Protein AF-A0A6L9EDY5-F1 (afdb_monomer_lite)

pLDDT: mean 81.79, std 17.48, range [37.19, 96.31]

Structure (mmCIF, N/CA/C/O backbone):
data_AF-A0A6L9EDY5-F1
#
_entry.id   AF-A0A6L9EDY5-F1
#
loop_
_atom_site.group_PDB
_atom_site.id
_atom_site.type_symbol
_atom_site.label_atom_id
_atom_site.label_alt_id
_atom_site.label_comp_id
_atom_site.label_asym_id
_atom_site.label_entity_id
_atom_site.label_seq_id
_atom_site.pdbx_PDB_ins_code
_atom_site.Cartn_x
_atom_site.Cartn_y
_atom_site.Cartn_z
_atom_site.occupancy
_atom_site.B_iso_or_equiv
_atom_site.auth_seq_id
_atom_site.auth_comp_id
_atom_site.auth_asym_id
_atom_site.auth_atom_id
_atom_site.pdbx_PDB_model_num
ATOM 1 N N . MET A 1 1 ? -54.169 58.013 12.345 1.00 42.72 1 MET A N 1
ATOM 2 C CA . MET A 1 1 ? -54.297 56.598 12.760 1.00 42.72 1 MET A CA 1
ATOM 3 C C . MET A 1 1 ? -55.078 55.838 11.695 1.00 42.72 1 MET A C 1
ATOM 5 O O . MET A 1 1 ? -56.242 56.146 11.480 1.00 42.72 1 MET A O 1
ATOM 9 N N . ARG A 1 2 ? -54.432 54.904 10.989 1.00 37.53 2 ARG A N 1
ATOM 10 C CA . ARG A 1 2 ? -55.063 53.907 10.107 1.00 37.53 2 ARG A CA 1
ATOM 11 C C . ARG A 1 2 ? -54.361 52.569 10.350 1.00 37.53 2 ARG A C 1
ATOM 13 O O . ARG A 1 2 ? -53.138 52.510 10.304 1.00 37.53 2 ARG A O 1
ATOM 20 N N . HIS A 1 3 ? -55.157 51.555 10.674 1.00 44.00 3 HIS A N 1
ATOM 21 C CA . HIS A 1 3 ? -54.770 50.150 10.799 1.00 44.00 3 HIS A CA 1
ATOM 22 C C . HIS A 1 3 ? -54.544 49.494 9.423 1.00 44.00 3 HIS A C 1
ATOM 24 O O . HIS A 1 3 ? -54.943 50.062 8.409 1.00 44.00 3 HIS A O 1
ATOM 30 N N . LEU A 1 4 ? -54.039 48.249 9.479 1.00 44.69 4 LEU A N 1
ATOM 31 C CA . LEU A 1 4 ? -53.807 47.210 8.452 1.00 44.69 4 LEU A CA 1
ATOM 32 C C . LEU A 1 4 ? -52.313 47.069 8.094 1.00 44.69 4 LEU A C 1
ATOM 34 O O . LEU A 1 4 ? -51.680 48.058 7.767 1.00 44.69 4 LEU A O 1
ATOM 38 N N . LYS A 1 5 ? -51.680 45.891 8.082 1.00 42.66 5 LYS A N 1
ATOM 39 C CA . LYS A 1 5 ? -52.119 44.495 8.253 1.00 42.66 5 LYS A CA 1
ATOM 40 C C . LYS A 1 5 ? -50.878 43.626 8.520 1.00 42.66 5 LYS A C 1
ATOM 42 O O . LYS A 1 5 ? -49.785 43.942 8.068 1.00 42.66 5 LYS A O 1
ATOM 47 N N . SER A 1 6 ? -51.113 42.548 9.256 1.00 49.28 6 SER A N 1
ATOM 48 C CA . SER A 1 6 ? -50.227 41.435 9.592 1.00 49.28 6 SER A CA 1
ATOM 49 C C . SER A 1 6 ? -49.673 40.663 8.380 1.00 49.28 6 SER A C 1
ATOM 51 O O . SER A 1 6 ? -50.137 40.862 7.262 1.00 49.28 6 SER A O 1
ATOM 53 N N . PHE A 1 7 ? -48.821 39.670 8.685 1.00 43.94 7 PHE A N 1
ATOM 54 C CA . PHE A 1 7 ? -48.308 38.587 7.823 1.00 43.94 7 PHE A CA 1
ATOM 55 C C . PHE A 1 7 ? -47.208 39.010 6.831 1.00 43.94 7 PHE A C 1
ATOM 57 O O . PHE A 1 7 ? -47.375 39.945 6.073 1.00 43.94 7 PHE A O 1
ATOM 64 N N . GLY A 1 8 ? -46.051 38.361 6.732 1.00 44.94 8 GLY A N 1
ATOM 65 C CA . GLY A 1 8 ? -45.636 37.083 7.281 1.00 44.94 8 GLY A CA 1
ATOM 66 C C . GLY A 1 8 ? -44.117 37.028 7.366 1.00 44.94 8 GLY A C 1
ATOM 67 O O . GLY A 1 8 ? -43.407 37.153 6.372 1.00 44.94 8 GLY A O 1
ATOM 68 N N . ILE A 1 9 ? -43.638 36.789 8.582 1.00 52.44 9 ILE A N 1
ATOM 69 C CA . ILE A 1 9 ? -42.324 36.214 8.856 1.00 52.44 9 ILE A CA 1
ATOM 70 C C . ILE A 1 9 ? -42.411 34.759 8.381 1.00 52.44 9 ILE A C 1
ATOM 72 O O . ILE A 1 9 ? -42.663 33.857 9.167 1.00 52.44 9 ILE A O 1
ATOM 76 N N . PHE A 1 10 ? -42.363 34.537 7.069 1.00 47.62 10 PHE A N 1
ATOM 77 C CA . PHE A 1 10 ? -42.421 33.192 6.485 1.00 47.62 10 PHE A CA 1
ATOM 78 C C . PHE A 1 10 ? -41.672 33.110 5.155 1.00 47.62 10 PHE A C 1
ATOM 80 O O . PHE A 1 10 ? -42.054 32.390 4.242 1.00 47.62 10 PHE A O 1
ATOM 87 N N . SER A 1 11 ? -40.578 33.862 5.040 1.00 47.66 11 SER A N 1
ATOM 88 C CA . SER A 1 11 ? -39.635 33.694 3.932 1.00 47.66 11 SER A CA 1
ATOM 89 C C . SER A 1 11 ? -38.180 33.703 4.405 1.00 47.66 11 SER A C 1
ATOM 91 O O . SER A 1 11 ? -37.281 34.025 3.636 1.00 47.66 11 SER A O 1
ATOM 93 N N . LEU A 1 12 ? -37.952 33.344 5.678 1.00 48.59 12 LEU A N 1
ATOM 94 C CA . LEU A 1 12 ? -36.620 33.183 6.278 1.00 48.59 12 LEU A CA 1
ATOM 95 C C . LEU A 1 12 ? -36.209 31.701 6.441 1.00 48.59 12 LEU A C 1
ATOM 97 O O . LEU A 1 12 ? -35.181 31.415 7.039 1.00 48.59 12 LEU A O 1
ATOM 101 N N . THR A 1 13 ? -36.995 30.743 5.934 1.00 51.78 13 THR A N 1
ATOM 102 C CA . THR A 1 13 ? -36.842 29.309 6.273 1.00 51.78 13 THR A CA 1
ATOM 103 C C . THR A 1 13 ? -37.042 28.337 5.101 1.00 51.78 13 THR A C 1
ATOM 105 O O . THR A 1 13 ? -37.354 27.173 5.323 1.00 51.78 13 THR A O 1
ATOM 108 N N . ALA A 1 14 ? -36.842 28.764 3.848 1.00 51.12 14 ALA A N 1
ATOM 109 C CA . ALA A 1 14 ? -37.003 27.877 2.679 1.00 51.12 14 ALA A CA 1
ATOM 110 C C . ALA A 1 14 ? -35.802 27.819 1.720 1.00 51.12 14 ALA A C 1
ATOM 112 O O . ALA A 1 14 ? -35.880 27.165 0.688 1.00 51.12 14 ALA A O 1
ATOM 113 N N . PHE A 1 15 ? -34.669 28.427 2.071 1.00 46.22 15 PHE A N 1
ATOM 114 C CA . PHE A 1 15 ? -33.388 28.125 1.426 1.00 46.22 15 PHE A CA 1
ATOM 115 C C . PHE A 1 15 ? -32.491 27.368 2.407 1.00 46.22 15 PHE A C 1
ATOM 117 O O . PHE A 1 15 ? -31.338 27.708 2.651 1.00 46.22 15 PHE A O 1
ATOM 124 N N . PHE A 1 16 ? -33.039 26.272 2.944 1.00 46.25 16 PHE A N 1
ATOM 125 C CA . PHE A 1 16 ? -32.247 25.069 3.166 1.00 46.25 16 PHE A CA 1
ATOM 126 C C . PHE A 1 16 ? -31.699 24.644 1.799 1.00 46.25 16 PHE A C 1
ATOM 128 O O . PHE A 1 16 ? -32.233 23.752 1.144 1.00 46.25 16 PHE A O 1
ATOM 135 N N . ILE A 1 17 ? -30.627 25.296 1.347 1.00 50.56 17 ILE A N 1
ATOM 136 C CA . ILE A 1 17 ? -29.717 24.688 0.388 1.00 5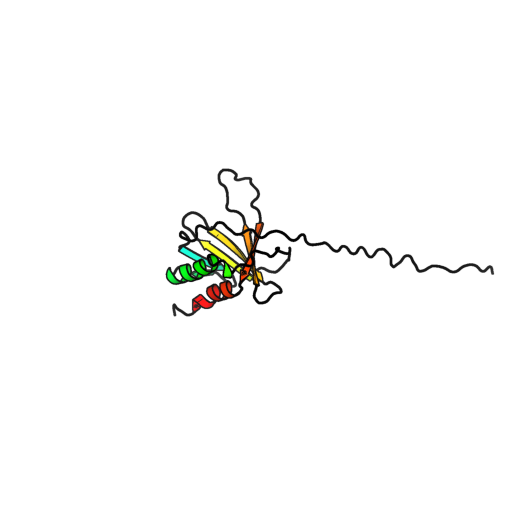0.56 17 ILE A CA 1
ATOM 137 C C . ILE A 1 17 ? -29.010 23.609 1.200 1.00 50.56 17 ILE A C 1
ATOM 139 O O . ILE A 1 17 ? -27.903 23.784 1.704 1.00 50.56 17 ILE A O 1
ATOM 143 N N . SER A 1 18 ? -29.713 22.495 1.400 1.00 44.91 18 SER A N 1
ATOM 144 C CA . SER A 1 18 ? -29.117 21.216 1.721 1.00 44.91 18 SER A CA 1
ATOM 145 C C . SER A 1 18 ? -28.292 20.820 0.502 1.00 44.91 18 SER A C 1
ATOM 147 O O . SER A 1 18 ? -28.640 19.942 -0.285 1.00 44.91 18 SER A O 1
ATOM 149 N N . SER A 1 19 ? -27.151 21.483 0.343 1.00 37.19 19 SER A N 1
ATOM 150 C CA . SER A 1 19 ? -26.026 20.968 -0.413 1.00 37.19 19 SER A CA 1
ATOM 151 C C . SER A 1 19 ? -25.516 19.742 0.343 1.00 37.19 19 SER A C 1
ATOM 153 O O . SER A 1 19 ? -24.433 19.742 0.917 1.00 37.19 19 SER A O 1
ATOM 155 N N . CYS A 1 20 ? -26.318 18.674 0.357 1.00 50.88 20 CYS A N 1
ATOM 156 C CA . CYS A 1 20 ? -25.821 17.317 0.416 1.00 50.88 20 CYS A CA 1
ATOM 157 C C . CYS A 1 20 ? -24.977 17.150 -0.843 1.00 50.88 20 CYS A C 1
ATOM 159 O O . CYS A 1 20 ? -25.440 16.654 -1.870 1.00 50.88 20 CYS A O 1
ATOM 161 N N . ILE A 1 21 ? -23.734 17.625 -0.776 1.00 48.38 21 ILE A N 1
ATOM 162 C CA . ILE A 1 21 ? -22.667 17.200 -1.663 1.00 48.38 21 ILE A CA 1
ATOM 163 C C . ILE A 1 21 ? -22.583 15.692 -1.430 1.00 48.38 21 ILE A C 1
ATOM 165 O O . ILE A 1 21 ? -21.941 15.226 -0.494 1.00 48.38 21 ILE A O 1
ATOM 169 N N . ARG A 1 22 ? -23.328 14.912 -2.224 1.00 50.22 22 ARG A N 1
ATOM 170 C CA . ARG A 1 22 ? -23.151 13.465 -2.293 1.00 50.22 22 ARG A CA 1
ATOM 171 C C . ARG A 1 22 ? -21.754 13.271 -2.851 1.00 50.22 22 ARG A C 1
ATOM 173 O O . ARG A 1 22 ? -21.540 13.378 -4.059 1.00 50.22 22 ARG A O 1
ATOM 180 N N . PHE A 1 23 ? -20.793 13.066 -1.958 1.00 58.44 23 PHE A N 1
ATOM 181 C CA . PHE A 1 23 ? -19.476 12.578 -2.317 1.00 58.44 23 PHE A CA 1
ATOM 182 C C . PHE A 1 23 ? -19.695 11.327 -3.169 1.00 58.44 23 PHE A C 1
ATOM 184 O O . PHE A 1 23 ? -20.251 10.344 -2.688 1.00 58.44 23 PHE A O 1
ATOM 191 N N . LYS A 1 24 ? -19.374 11.412 -4.466 1.00 70.38 24 LYS A N 1
ATOM 192 C CA . LYS A 1 24 ? -19.537 10.285 -5.385 1.00 70.38 24 LYS A CA 1
ATOM 193 C C . LYS A 1 24 ? -18.641 9.156 -4.899 1.00 70.38 24 LYS A C 1
ATOM 195 O O . LYS A 1 24 ? -17.419 9.295 -4.916 1.00 70.38 24 LYS A O 1
ATOM 200 N N . GLU A 1 25 ? -19.278 8.086 -4.457 1.00 82.06 25 GLU A N 1
ATOM 201 C CA . GLU A 1 25 ? -18.635 6.810 -4.201 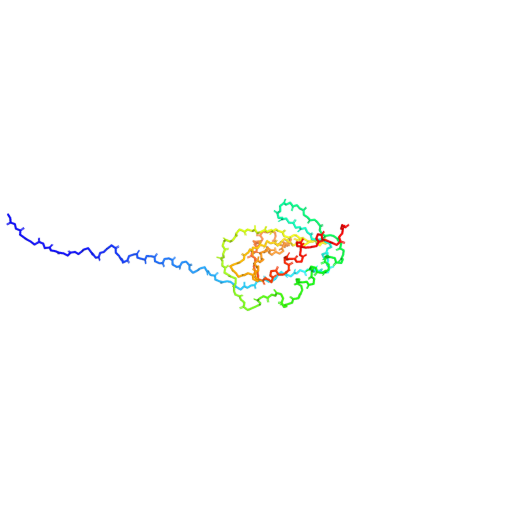1.00 82.06 25 GLU A CA 1
ATOM 202 C C . GLU A 1 25 ? -18.049 6.284 -5.519 1.00 82.06 25 GLU A C 1
ATOM 204 O O . GLU A 1 25 ? -18.610 6.519 -6.596 1.00 82.06 25 GLU A O 1
ATOM 209 N N . LYS A 1 26 ? -16.880 5.651 -5.448 1.00 85.62 26 LYS A N 1
ATOM 210 C CA . LYS A 1 26 ? -16.179 5.102 -6.611 1.00 85.62 26 LYS A CA 1
ATOM 211 C C . LYS A 1 26 ? -15.844 3.638 -6.386 1.00 85.62 26 LYS A C 1
ATOM 213 O O . LYS A 1 26 ? -15.627 3.215 -5.253 1.00 85.62 26 LYS A O 1
ATOM 218 N N . GLU A 1 27 ? -15.776 2.895 -7.482 1.00 91.19 27 GLU A N 1
ATOM 219 C CA . GLU A 1 27 ? -15.245 1.537 -7.474 1.00 91.19 27 GLU A CA 1
ATOM 220 C C . GLU A 1 27 ? -13.791 1.533 -6.996 1.00 91.19 27 GLU A C 1
ATOM 222 O O . GLU A 1 27 ? -13.035 2.485 -7.223 1.00 91.19 27 GLU A O 1
ATOM 227 N N . GLN A 1 28 ? -13.428 0.454 -6.310 1.00 93.38 28 GLN A N 1
ATOM 228 C CA . GLN A 1 28 ? -12.059 0.206 -5.890 1.00 93.38 28 GLN A CA 1
ATOM 229 C C . GLN A 1 28 ? -11.212 -0.207 -7.085 1.00 93.38 28 GLN A C 1
ATOM 231 O O . GLN A 1 28 ? -11.654 -0.971 -7.941 1.00 93.38 28 GLN A O 1
ATOM 236 N N . VAL A 1 29 ? -9.974 0.272 -7.110 1.00 91.62 29 VAL A N 1
ATOM 237 C CA . VAL A 1 29 ? -8.967 -0.168 -8.074 1.00 91.62 29 VAL A CA 1
ATOM 238 C C . VAL A 1 29 ? -7.801 -0.711 -7.272 1.00 91.62 29 VAL A C 1
ATOM 240 O O . VAL A 1 29 ? -7.337 -0.056 -6.341 1.00 91.62 29 VAL A O 1
ATOM 243 N N . PHE A 1 30 ? -7.350 -1.908 -7.628 1.00 89.31 30 PHE A N 1
ATOM 244 C CA . PHE A 1 30 ? -6.221 -2.569 -6.989 1.00 89.31 30 PHE A CA 1
ATOM 245 C C . PHE A 1 30 ? -4.990 -2.398 -7.878 1.00 89.31 30 PHE A C 1
ATOM 247 O O . PHE A 1 30 ? -5.119 -2.484 -9.102 1.00 89.31 30 PHE A O 1
ATOM 254 N N . PRO A 1 31 ? -3.821 -2.100 -7.298 1.00 86.75 31 PRO A N 1
ATOM 255 C CA . PRO A 1 31 ? -2.604 -1.942 -8.074 1.00 86.75 31 PRO A CA 1
ATOM 256 C C . PRO A 1 31 ? -2.189 -3.289 -8.676 1.00 86.75 31 PRO A C 1
ATOM 258 O O . PRO A 1 31 ? -2.258 -4.320 -8.008 1.00 86.75 31 PRO A O 1
ATOM 261 N N . ASP A 1 32 ? -1.740 -3.267 -9.927 1.00 82.62 32 ASP A N 1
ATOM 262 C CA . ASP A 1 32 ? -1.060 -4.405 -10.542 1.00 82.62 32 ASP A CA 1
ATOM 263 C C . ASP A 1 32 ? 0.412 -4.351 -10.120 1.00 82.62 32 ASP A C 1
ATOM 265 O O . ASP A 1 32 ? 1.192 -3.556 -10.647 1.00 82.62 32 ASP A O 1
ATOM 269 N N . ILE A 1 33 ? 0.755 -5.089 -9.063 1.00 76.19 33 ILE A N 1
ATOM 270 C CA . ILE A 1 33 ? 2.087 -5.048 -8.453 1.00 76.19 33 ILE A CA 1
ATOM 271 C C . ILE A 1 33 ? 2.854 -6.304 -8.864 1.00 76.19 33 ILE A C 1
ATOM 273 O O . ILE A 1 33 ? 2.397 -7.408 -8.545 1.00 76.19 33 ILE A O 1
ATOM 277 N N . PRO A 1 34 ? 4.060 -6.180 -9.452 1.00 80.94 34 PRO A N 1
ATOM 278 C CA . PRO A 1 34 ? 4.975 -7.304 -9.605 1.00 80.94 34 PRO A CA 1
ATOM 279 C C . PRO A 1 34 ? 5.593 -7.635 -8.240 1.00 80.94 34 PRO A C 1
ATOM 281 O O . PRO A 1 34 ? 6.768 -7.397 -7.974 1.00 80.94 34 PRO A O 1
ATOM 284 N N . TYR A 1 35 ? 4.777 -8.167 -7.327 1.00 85.31 35 TYR A N 1
ATOM 285 C CA . TYR A 1 35 ? 5.166 -8.437 -5.943 1.00 85.31 35 TYR A CA 1
ATOM 286 C C . TYR A 1 35 ? 6.383 -9.368 -5.826 1.00 85.31 35 TYR A C 1
ATOM 288 O O . TYR A 1 35 ? 6.998 -9.419 -4.768 1.00 85.31 35 TYR A O 1
ATOM 296 N N . ASP A 1 36 ? 6.705 -10.155 -6.854 1.00 87.62 36 ASP A N 1
ATOM 297 C CA . ASP A 1 36 ? 7.879 -11.036 -6.863 1.00 87.62 36 ASP A CA 1
ATOM 298 C C . ASP A 1 36 ? 9.202 -10.271 -7.067 1.00 87.62 36 ASP A C 1
ATOM 300 O O . ASP A 1 36 ? 10.270 -10.800 -6.765 1.00 87.62 36 ASP A O 1
ATOM 304 N N . GLU A 1 37 ? 9.145 -9.025 -7.546 1.00 92.19 37 GLU A N 1
ATOM 305 C CA . GLU A 1 37 ? 10.314 -8.177 -7.821 1.00 92.19 37 GLU A CA 1
ATOM 306 C C . GLU A 1 37 ? 10.616 -7.178 -6.696 1.00 92.19 37 GLU A C 1
ATOM 308 O O . GLU A 1 37 ? 11.681 -6.548 -6.676 1.00 92.19 37 GLU A O 1
ATOM 313 N N . VAL A 1 38 ? 9.680 -7.024 -5.756 1.00 94.25 38 VAL A N 1
ATOM 314 C CA . VAL A 1 38 ? 9.839 -6.136 -4.606 1.00 94.25 38 VAL A CA 1
ATOM 315 C C . VAL A 1 38 ? 10.871 -6.735 -3.655 1.00 94.25 38 VAL A C 1
ATOM 317 O O . VAL A 1 38 ? 10.691 -7.830 -3.120 1.00 94.25 38 VAL A O 1
ATOM 320 N N . HIS A 1 39 ? 11.956 -6.002 -3.432 1.00 94.81 39 HIS A N 1
ATOM 321 C CA . HIS A 1 39 ? 13.076 -6.427 -2.587 1.00 94.81 39 HIS A CA 1
ATOM 322 C C . HIS A 1 39 ? 13.226 -5.570 -1.328 1.00 94.81 39 HIS A C 1
ATOM 324 O O . HIS A 1 39 ? 13.930 -5.961 -0.399 1.00 94.81 39 HIS A O 1
ATOM 330 N N . GLU A 1 40 ? 12.550 -4.425 -1.278 1.00 95.31 40 GLU A N 1
ATOM 331 C CA . GLU A 1 40 ? 12.620 -3.487 -0.170 1.00 95.31 40 GLU A CA 1
ATOM 332 C C . GLU A 1 40 ? 11.268 -2.7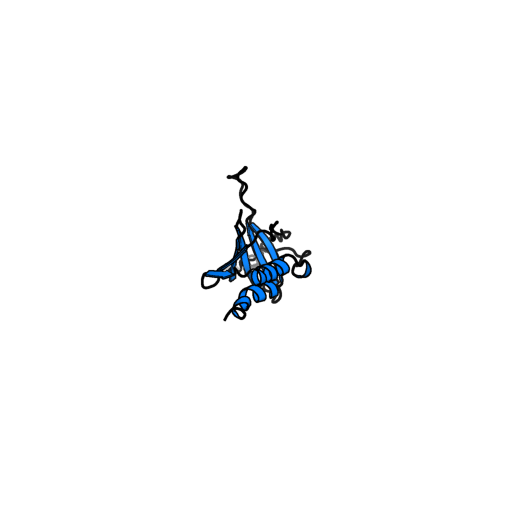93 0.024 1.00 95.31 40 GLU A C 1
ATOM 334 O O . GLU A 1 40 ? 10.563 -2.473 -0.935 1.00 95.31 40 GLU A O 1
ATOM 339 N N . ILE A 1 41 ? 10.899 -2.567 1.284 1.00 95.56 41 ILE A N 1
ATOM 340 C CA . ILE A 1 41 ? 9.732 -1.775 1.669 1.00 95.56 41 ILE A CA 1
ATOM 341 C C . ILE A 1 41 ? 10.220 -0.605 2.516 1.00 95.56 41 ILE A C 1
ATOM 343 O O . ILE A 1 41 ? 10.800 -0.815 3.585 1.00 95.56 41 ILE A O 1
ATOM 347 N N . ARG A 1 42 ? 9.961 0.625 2.071 1.00 96.31 42 ARG A N 1
ATOM 348 C CA . ARG A 1 42 ? 10.237 1.836 2.857 1.00 96.31 42 ARG A CA 1
ATOM 349 C C . ARG A 1 42 ? 8.958 2.342 3.489 1.00 96.31 42 ARG A C 1
ATOM 351 O O . ARG A 1 42 ? 7.917 2.379 2.844 1.00 96.31 42 ARG A O 1
ATOM 358 N N . VAL A 1 43 ? 9.034 2.716 4.757 1.00 95.81 43 VAL A N 1
ATOM 359 C CA . VAL A 1 43 ? 7.906 3.215 5.543 1.00 95.81 43 VAL A CA 1
ATOM 360 C C . VAL A 1 43 ? 8.230 4.629 5.998 1.00 95.81 43 VAL A C 1
ATOM 362 O O . VAL A 1 43 ? 9.256 4.839 6.643 1.00 95.81 43 VAL A O 1
ATOM 365 N N . TYR A 1 44 ? 7.341 5.571 5.689 1.00 94.88 44 TYR A N 1
ATOM 366 C CA . TYR A 1 44 ? 7.456 6.985 6.040 1.00 94.88 44 TYR A CA 1
ATOM 367 C C . TYR A 1 44 ? 6.288 7.396 6.941 1.00 94.88 44 TYR A C 1
ATOM 369 O O . TYR A 1 44 ? 5.186 7.648 6.452 1.00 94.88 44 TYR A O 1
ATOM 377 N N . GLU A 1 45 ? 6.531 7.440 8.249 1.00 88.62 45 GLU A N 1
ATOM 378 C CA . GLU A 1 45 ? 5.565 7.867 9.278 1.00 88.62 45 GLU A CA 1
ATOM 379 C C . GLU A 1 45 ? 6.152 9.061 10.051 1.00 88.62 45 GLU A C 1
ATOM 381 O O . GLU A 1 45 ? 5.876 10.204 9.701 1.00 88.62 45 GLU A O 1
ATOM 386 N N . ASP A 1 46 ? 7.087 8.803 10.973 1.00 87.38 46 ASP A N 1
ATOM 387 C CA . ASP A 1 46 ? 7.859 9.816 11.725 1.00 87.38 46 ASP A CA 1
ATOM 388 C C . ASP A 1 46 ? 9.337 9.891 11.278 1.00 87.38 46 ASP A C 1
ATOM 390 O O . ASP A 1 46 ? 10.229 10.324 12.011 1.00 87.38 46 ASP A O 1
ATOM 394 N N . GLY A 1 47 ? 9.616 9.392 10.076 1.00 88.75 47 GLY A N 1
ATOM 395 C CA . GLY A 1 47 ? 10.952 9.164 9.533 1.00 88.75 47 GLY A CA 1
ATOM 396 C C . GLY A 1 47 ? 10.955 7.975 8.577 1.00 88.75 47 GLY A C 1
ATOM 397 O O . GLY A 1 47 ? 9.937 7.299 8.422 1.00 88.75 47 GLY A O 1
ATOM 398 N N . GLU A 1 48 ? 12.093 7.726 7.933 1.00 93.94 48 GLU A N 1
ATOM 399 C CA . GLU A 1 48 ? 12.260 6.582 7.038 1.00 93.94 48 GLU A CA 1
ATOM 400 C C . GLU A 1 48 ? 12.662 5.329 7.825 1.00 93.94 48 GLU A C 1
ATOM 402 O O . GLU A 1 48 ? 13.657 5.313 8.553 1.00 93.94 48 GLU A O 1
ATOM 407 N N . LYS A 1 49 ? 11.894 4.255 7.643 1.00 92.19 49 LYS A N 1
ATOM 408 C CA . LYS A 1 49 ? 12.247 2.897 8.060 1.00 92.19 49 LYS A CA 1
ATOM 409 C C . LYS A 1 49 ? 12.358 2.021 6.820 1.00 92.19 49 LYS A C 1
ATOM 411 O O . LYS A 1 49 ? 11.410 1.933 6.046 1.00 92.19 49 LYS A O 1
ATOM 416 N N . ILE A 1 50 ? 13.475 1.314 6.685 1.00 94.06 50 ILE A N 1
ATOM 417 C CA . ILE A 1 50 ? 13.737 0.410 5.561 1.00 94.06 50 ILE A CA 1
ATOM 418 C C . ILE A 1 50 ? 13.600 -1.041 6.030 1.00 94.06 50 ILE A C 1
ATOM 420 O O . ILE A 1 50 ? 14.241 -1.453 6.997 1.00 94.06 50 ILE A O 1
ATOM 424 N N . ILE A 1 51 ? 12.766 -1.818 5.340 1.00 93.44 51 ILE A N 1
ATOM 425 C CA . ILE A 1 51 ? 12.593 -3.260 5.531 1.00 93.44 51 ILE A CA 1
ATOM 426 C C . ILE A 1 51 ? 13.141 -3.954 4.284 1.00 93.44 51 ILE A C 1
ATOM 428 O O . ILE A 1 51 ? 12.551 -3.871 3.213 1.00 93.44 51 ILE A O 1
ATOM 432 N N . GLN A 1 52 ? 14.273 -4.635 4.434 1.00 93.94 52 GLN A N 1
ATOM 433 C CA . GLN A 1 52 ? 15.015 -5.284 3.338 1.00 93.94 52 GLN A CA 1
ATOM 434 C C . GLN A 1 52 ? 15.332 -6.762 3.626 1.00 93.94 52 GLN A C 1
ATOM 436 O O . GLN A 1 52 ? 15.889 -7.469 2.789 1.00 93.94 52 GLN A O 1
ATOM 441 N N . ASN A 1 53 ? 14.980 -7.261 4.819 1.00 93.69 53 ASN A N 1
ATOM 442 C CA . ASN A 1 53 ? 15.070 -8.687 5.109 1.00 93.69 53 ASN A CA 1
ATOM 443 C C . ASN A 1 53 ? 14.060 -9.440 4.228 1.00 93.69 53 ASN A C 1
ATOM 445 O O . ASN A 1 53 ? 12.869 -9.133 4.232 1.00 93.69 53 ASN A O 1
ATOM 449 N N . LYS A 1 54 ? 14.541 -10.442 3.485 1.00 91.00 54 LYS A N 1
ATOM 450 C CA . LYS A 1 54 ? 13.737 -11.182 2.506 1.00 91.00 54 LYS A CA 1
ATOM 451 C C . LYS A 1 54 ? 12.506 -11.858 3.119 1.00 91.00 54 LYS A C 1
ATOM 453 O O . LYS A 1 54 ? 11.457 -11.884 2.482 1.00 91.00 54 LYS A O 1
ATOM 458 N N . GLU A 1 55 ? 12.624 -12.415 4.323 1.00 92.00 55 GLU A N 1
ATOM 459 C CA . GLU A 1 55 ? 11.506 -13.074 5.008 1.00 92.00 55 GLU A CA 1
ATOM 460 C C . GLU A 1 55 ? 10.451 -12.054 5.437 1.00 92.00 55 GLU A C 1
ATOM 462 O O . GLU A 1 55 ? 9.261 -12.262 5.205 1.00 92.00 55 GLU A O 1
ATOM 467 N N . ASP A 1 56 ? 10.882 -10.925 5.997 1.00 92.50 56 ASP A N 1
ATOM 468 C CA . ASP A 1 56 ? 9.989 -9.852 6.433 1.00 92.50 56 ASP A CA 1
ATOM 469 C C . ASP A 1 56 ? 9.251 -9.195 5.263 1.00 92.50 56 ASP A C 1
ATOM 471 O O . ASP A 1 56 ? 8.032 -9.006 5.322 1.00 92.50 56 ASP A O 1
ATOM 475 N N . VAL A 1 57 ? 9.969 -8.913 4.172 1.00 93.31 57 VAL A N 1
ATOM 476 C CA . VAL A 1 57 ? 9.376 -8.430 2.920 1.00 93.31 57 VAL A CA 1
ATOM 477 C C . VAL A 1 57 ? 8.353 -9.448 2.415 1.00 93.31 57 VAL A C 1
ATOM 479 O O . VAL A 1 57 ? 7.198 -9.089 2.199 1.00 93.31 57 VAL A O 1
ATOM 482 N N . ALA A 1 58 ? 8.710 -10.733 2.317 1.00 92.62 58 ALA A N 1
ATOM 483 C CA . ALA A 1 58 ? 7.793 -11.770 1.845 1.00 92.62 58 ALA A CA 1
ATOM 484 C C . ALA A 1 58 ? 6.522 -11.887 2.706 1.00 92.62 58 ALA A C 1
ATOM 486 O O . ALA A 1 58 ? 5.426 -12.019 2.162 1.00 92.62 58 ALA A O 1
ATOM 487 N N . ILE A 1 59 ? 6.635 -11.802 4.037 1.00 92.62 59 ILE A N 1
ATOM 488 C CA . ILE A 1 59 ? 5.481 -11.825 4.949 1.00 92.62 59 ILE A CA 1
ATOM 489 C C . ILE A 1 59 ? 4.529 -10.661 4.655 1.00 92.62 59 ILE A C 1
ATOM 491 O O . ILE A 1 59 ? 3.319 -10.870 4.551 1.00 92.62 59 ILE A O 1
ATOM 495 N N . ILE A 1 60 ? 5.061 -9.445 4.505 1.00 93.56 60 ILE A N 1
ATOM 496 C CA . ILE A 1 60 ? 4.247 -8.257 4.226 1.00 93.56 60 ILE A CA 1
ATOM 497 C C . ILE A 1 60 ? 3.583 -8.379 2.852 1.00 93.56 60 ILE A C 1
ATOM 499 O O . ILE A 1 60 ? 2.377 -8.166 2.732 1.00 93.56 60 ILE A O 1
ATOM 503 N N . LEU A 1 61 ? 4.332 -8.773 1.821 1.00 93.44 61 LEU A N 1
ATOM 504 C CA . LEU A 1 61 ? 3.796 -8.913 0.466 1.00 93.44 61 LEU A CA 1
ATOM 505 C C . LEU A 1 61 ? 2.737 -10.014 0.370 1.00 93.44 61 LEU A C 1
ATOM 507 O O . LEU A 1 61 ? 1.743 -9.836 -0.328 1.00 93.44 61 LEU A O 1
ATOM 511 N N . ASN A 1 62 ? 2.881 -11.112 1.113 1.00 92.56 62 ASN A N 1
ATOM 512 C CA . ASN A 1 62 ? 1.846 -12.143 1.190 1.00 92.56 62 ASN A CA 1
ATOM 513 C C . ASN A 1 62 ? 0.531 -11.597 1.761 1.00 92.56 62 ASN A C 1
ATOM 515 O O . ASN A 1 62 ? -0.535 -11.982 1.289 1.00 92.56 62 ASN A O 1
ATOM 519 N N . ALA A 1 63 ? 0.584 -10.657 2.708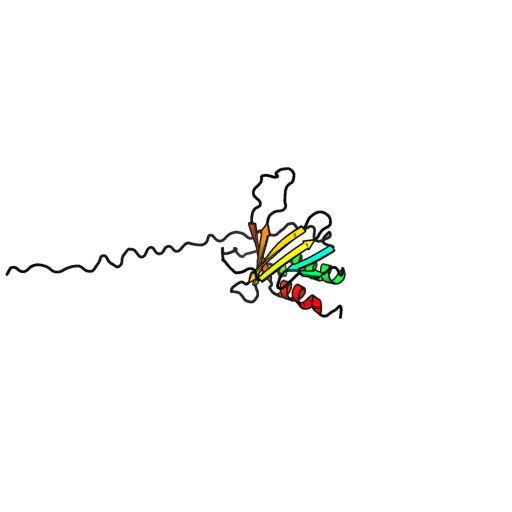 1.00 91.62 63 ALA A N 1
ATOM 520 C CA . ALA A 1 63 ? -0.621 -10.003 3.214 1.00 91.62 63 ALA A CA 1
ATOM 521 C C . ALA A 1 63 ? -1.310 -9.138 2.140 1.00 91.62 63 ALA A C 1
ATOM 523 O O . ALA A 1 63 ? -2.538 -9.090 2.095 1.00 91.62 63 ALA A O 1
ATOM 524 N N . PHE A 1 64 ? -0.544 -8.514 1.240 1.00 91.12 64 PHE A N 1
ATOM 525 C CA . PHE A 1 64 ? -1.086 -7.812 0.070 1.00 91.12 64 PHE A CA 1
ATOM 526 C C . PHE A 1 64 ? -1.577 -8.752 -1.042 1.00 91.12 64 PHE A C 1
ATOM 528 O O . PHE A 1 64 ? -2.392 -8.339 -1.856 1.00 91.12 64 PHE A O 1
ATOM 535 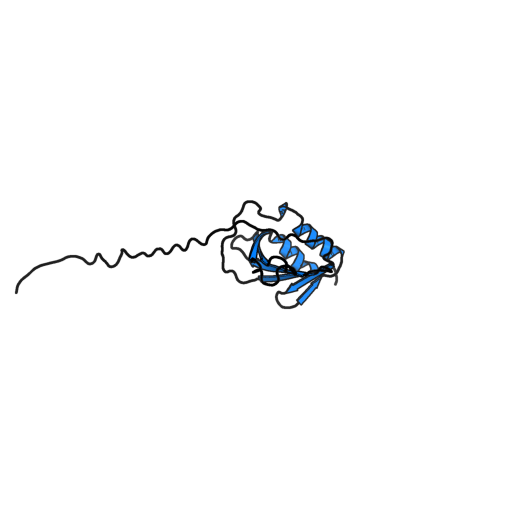N N . ARG A 1 65 ? -1.120 -10.008 -1.094 1.00 90.81 65 ARG A N 1
ATOM 536 C CA . ARG A 1 65 ? -1.635 -11.011 -2.047 1.00 90.81 65 ARG A CA 1
ATOM 537 C C . ARG A 1 65 ? -2.888 -11.718 -1.544 1.00 90.81 65 ARG A C 1
ATOM 539 O O . ARG A 1 65 ? -3.671 -12.228 -2.342 1.00 90.81 65 ARG A O 1
ATOM 546 N N . ASP A 1 66 ? -3.066 -11.791 -0.231 1.00 91.62 66 ASP A N 1
ATOM 547 C CA . ASP A 1 66 ? -4.195 -12.491 0.362 1.00 91.62 66 ASP A CA 1
ATOM 548 C C . ASP A 1 66 ? -5.498 -11.705 0.167 1.00 91.62 66 ASP A C 1
ATOM 550 O O . ASP A 1 66 ? -5.767 -10.709 0.842 1.00 91.62 66 ASP A O 1
ATOM 554 N N . SER A 1 67 ? -6.335 -12.208 -0.745 1.00 89.31 67 SER A N 1
ATOM 555 C CA . SER A 1 67 ? -7.660 -11.661 -1.053 1.00 89.31 67 SER A CA 1
ATOM 556 C C . SER A 1 67 ? -8.560 -11.475 0.178 1.00 89.31 67 SER A C 1
ATOM 558 O O . SER A 1 67 ? -9.412 -10.588 0.173 1.00 89.31 67 SER A O 1
ATOM 560 N N . ALA A 1 68 ? -8.360 -12.251 1.252 1.00 92.88 68 ALA A N 1
ATOM 561 C CA . ALA A 1 68 ? -9.137 -12.131 2.484 1.00 92.88 68 ALA A CA 1
ATOM 562 C C . ALA A 1 68 ? -8.877 -10.814 3.236 1.00 92.88 68 ALA A C 1
ATOM 564 O O . ALA A 1 68 ? -9.693 -10.403 4.063 1.00 92.88 68 ALA A O 1
ATOM 565 N N . ASN A 1 69 ? -7.769 -10.126 2.941 1.00 93.38 69 ASN A N 1
ATOM 566 C CA . ASN A 1 69 ? -7.472 -8.822 3.525 1.00 93.38 69 ASN A CA 1
ATOM 567 C C . ASN A 1 69 ? -8.218 -7.671 2.842 1.00 93.38 69 ASN A C 1
ATOM 569 O O . ASN A 1 69 ? -8.185 -6.558 3.363 1.00 93.38 69 ASN A O 1
ATOM 573 N N . PHE A 1 70 ? -8.894 -7.901 1.717 1.00 93.00 70 PHE A N 1
ATOM 574 C CA . PHE A 1 70 ? -9.515 -6.847 0.918 1.00 93.00 70 PHE A CA 1
ATOM 575 C C . PHE A 1 70 ? -11.039 -6.847 1.022 1.00 93.00 70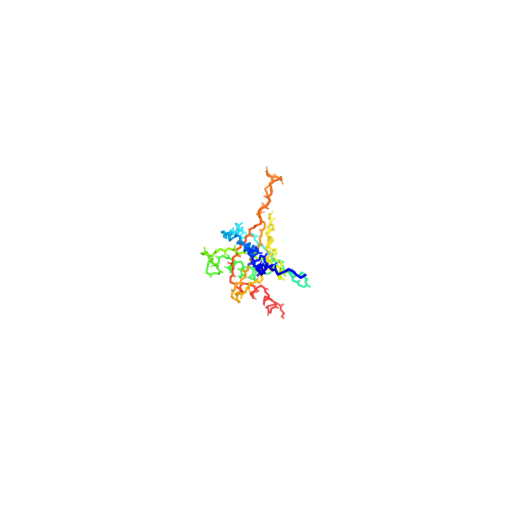 PHE A C 1
ATOM 577 O O . PHE A 1 70 ? -11.690 -7.877 1.186 1.00 93.00 70 PHE A O 1
ATOM 584 N N . PHE A 1 71 ? -11.630 -5.667 0.844 1.00 93.56 71 PHE A N 1
ATOM 585 C CA . PHE A 1 71 ? -13.079 -5.469 0.907 1.00 93.56 71 PHE A CA 1
ATOM 586 C C . PHE A 1 71 ? -13.686 -5.339 -0.503 1.00 93.56 71 PHE A C 1
ATOM 588 O O . PHE A 1 71 ? -14.251 -4.301 -0.838 1.00 93.56 71 PHE A O 1
ATOM 595 N N . TYR A 1 72 ? -13.571 -6.376 -1.345 1.00 85.38 72 TYR A N 1
ATOM 596 C CA . TYR A 1 72 ? -13.860 -6.344 -2.800 1.00 85.38 72 TYR A CA 1
ATOM 597 C C . TYR A 1 72 ? -15.281 -5.925 -3.243 1.00 85.38 72 TYR A C 1
ATOM 599 O O . TYR A 1 72 ? -15.500 -5.703 -4.429 1.00 85.38 72 TYR A O 1
ATOM 607 N N . GLY A 1 73 ? -16.250 -5.790 -2.337 1.00 84.56 73 GLY A N 1
ATOM 608 C CA . GLY A 1 73 ? -17.622 -5.365 -2.661 1.00 84.56 73 GLY A CA 1
ATOM 609 C C . GLY A 1 73 ? -17.960 -3.932 -2.255 1.00 84.56 73 GLY A C 1
ATOM 610 O O . GLY A 1 73 ? -19.092 -3.492 -2.444 1.00 84.56 73 GLY A O 1
ATOM 611 N N . GLU A 1 74 ? -17.019 -3.217 -1.645 1.00 91.81 74 GLU A N 1
ATOM 612 C CA . GLU A 1 74 ? -17.283 -1.889 -1.101 1.00 91.81 74 GLU A CA 1
ATOM 613 C C . GLU A 1 74 ? -16.917 -0.774 -2.078 1.00 91.81 74 GLU A C 1
ATOM 615 O O . GLU A 1 74 ? -16.052 -0.923 -2.941 1.00 91.81 74 GLU A O 1
ATOM 620 N N . LEU A 1 75 ? -17.566 0.377 -1.926 1.00 90.06 75 LEU A N 1
ATOM 621 C CA . LEU A 1 75 ? -17.220 1.573 -2.679 1.00 90.06 75 LEU A CA 1
ATOM 622 C C . LEU A 1 75 ? -16.364 2.494 -1.822 1.00 90.06 75 LEU A C 1
ATOM 624 O O . LEU A 1 75 ? -16.652 2.708 -0.642 1.00 90.06 75 LEU A O 1
ATOM 628 N N . VAL A 1 76 ? -15.344 3.088 -2.434 1.00 87.94 76 VAL A N 1
ATOM 629 C CA . VAL A 1 76 ? -14.523 4.089 -1.762 1.00 87.94 76 VAL A CA 1
ATOM 630 C C . VAL A 1 76 ? -15.299 5.387 -1.688 1.00 87.94 76 VAL A C 1
ATOM 632 O O . VAL A 1 76 ? -15.688 5.978 -2.704 1.00 87.94 76 VAL A O 1
ATOM 635 N N . LYS A 1 77 ? -15.503 5.851 -0.459 1.00 82.50 77 LYS A N 1
ATOM 636 C CA . LYS A 1 77 ? -16.055 7.173 -0.195 1.00 82.50 77 LYS A CA 1
ATOM 637 C C . LYS A 1 77 ? -14.939 8.190 -0.337 1.00 82.50 77 LYS A C 1
ATOM 639 O O . LYS A 1 77 ? -13.835 7.997 0.157 1.00 82.50 77 LYS A O 1
ATOM 644 N N . ARG A 1 78 ? -15.227 9.318 -0.983 1.00 70.38 78 ARG A N 1
ATOM 645 C CA . ARG A 1 78 ? -14.275 10.428 -1.040 1.00 70.38 78 ARG A CA 1
ATOM 646 C C . ARG A 1 78 ? -14.215 11.100 0.335 1.00 70.38 78 ARG A C 1
ATOM 648 O O . ARG A 1 78 ? -14.946 12.053 0.578 1.00 70.38 78 ARG A O 1
ATOM 655 N N . GLN A 1 79 ? -13.369 10.579 1.218 1.00 71.44 79 GLN A N 1
ATOM 656 C CA . GLN A 1 79 ? -13.044 11.186 2.506 1.00 71.44 79 GLN A CA 1
ATOM 657 C C . GLN A 1 79 ? -11.720 11.953 2.406 1.00 71.44 79 GLN A C 1
ATOM 659 O O . GLN A 1 79 ? -10.832 11.599 1.622 1.00 71.44 79 GLN A O 1
ATOM 664 N N . VAL A 1 80 ? -11.625 13.045 3.168 1.00 67.75 80 VAL A N 1
ATOM 665 C CA . VAL A 1 80 ? -10.396 13.828 3.350 1.00 67.75 80 VAL A CA 1
ATOM 666 C C . VAL A 1 80 ? -9.856 13.461 4.723 1.00 67.75 80 VAL A C 1
ATOM 668 O O . VAL A 1 80 ? -10.075 14.178 5.694 1.00 67.75 80 VAL A O 1
ATOM 671 N N . ASN A 1 81 ? -9.229 12.293 4.802 1.00 81.19 81 ASN A N 1
ATOM 672 C CA . ASN A 1 81 ? -8.518 11.877 6.001 1.00 81.19 81 ASN A CA 1
ATOM 673 C C . ASN A 1 81 ? -7.055 12.295 5.859 1.00 81.19 81 ASN A C 1
ATOM 675 O O . ASN A 1 81 ? -6.514 12.340 4.750 1.00 81.19 81 ASN A O 1
ATOM 679 N N . GLU A 1 82 ? -6.429 12.628 6.981 1.00 86.31 82 GLU A N 1
ATOM 680 C CA . GLU A 1 82 ? -4.990 12.845 7.018 1.00 86.31 82 GLU A CA 1
ATOM 681 C C . GLU A 1 82 ? -4.270 11.518 6.755 1.00 86.31 82 GLU A C 1
ATOM 683 O O . GLU A 1 82 ? -4.723 10.448 7.176 1.00 86.31 82 GLU A O 1
ATOM 688 N N . ARG A 1 83 ? -3.180 11.584 5.990 1.00 91.69 83 ARG A N 1
ATOM 689 C CA . ARG A 1 83 ? -2.356 10.418 5.675 1.00 91.69 83 ARG A CA 1
ATOM 690 C C . ARG A 1 83 ? -1.632 9.981 6.945 1.00 91.69 83 ARG A C 1
ATOM 692 O O . ARG A 1 83 ? -0.914 10.785 7.525 1.00 91.69 83 ARG A O 1
ATOM 699 N N . GLU A 1 84 ? -1.787 8.720 7.339 1.00 91.44 84 GLU A N 1
ATOM 700 C CA . GLU A 1 84 ? -1.056 8.157 8.480 1.00 91.44 84 GLU A CA 1
ATOM 701 C C . GLU A 1 84 ? 0.408 7.913 8.132 1.00 91.44 84 GLU A C 1
ATOM 703 O O . GLU A 1 84 ? 1.294 8.262 8.901 1.00 91.44 84 GLU A O 1
ATOM 708 N N . LEU A 1 85 ? 0.661 7.289 6.980 1.00 94.12 85 LEU A N 1
ATOM 709 C CA . LEU A 1 85 ? 2.010 6.997 6.518 1.00 94.12 85 LEU A CA 1
ATOM 710 C C . LEU A 1 85 ? 2.056 6.774 5.008 1.00 94.12 85 LEU A C 1
ATOM 712 O O . LEU A 1 85 ? 1.023 6.637 4.345 1.00 94.12 85 LEU A O 1
ATOM 716 N N . THR A 1 86 ? 3.271 6.721 4.474 1.00 96.12 86 THR A N 1
ATOM 717 C CA . THR A 1 86 ? 3.547 6.316 3.090 1.00 96.12 86 THR A CA 1
ATOM 718 C C . THR A 1 86 ? 4.361 5.028 3.085 1.00 96.12 86 THR A C 1
ATOM 720 O O . THR A 1 86 ? 5.248 4.854 3.922 1.00 96.12 86 THR A O 1
ATOM 723 N N . LEU A 1 87 ? 4.054 4.126 2.159 1.00 95.62 87 LEU A N 1
ATOM 724 C CA . LEU A 1 87 ? 4.815 2.910 1.904 1.00 95.62 87 LEU A CA 1
ATOM 725 C C . LEU A 1 87 ? 5.342 2.952 0.479 1.00 95.62 87 LEU A C 1
ATOM 727 O O . LEU A 1 87 ? 4.547 3.073 -0.445 1.00 95.62 87 LEU A O 1
ATOM 731 N N . ASP A 1 88 ? 6.640 2.766 0.301 1.00 95.69 88 ASP A N 1
ATOM 732 C CA . ASP A 1 88 ? 7.207 2.496 -1.016 1.00 95.69 88 ASP A CA 1
ATOM 733 C C . ASP A 1 88 ? 7.537 1.012 -1.116 1.00 95.69 88 ASP A C 1
ATOM 735 O O . ASP A 1 88 ? 8.318 0.482 -0.323 1.00 95.69 88 ASP A O 1
ATOM 739 N N . LEU A 1 89 ? 6.929 0.339 -2.091 1.00 95.06 89 LEU A N 1
ATOM 740 C CA . LEU A 1 89 ? 7.281 -1.018 -2.490 1.00 95.06 89 LEU A CA 1
ATOM 741 C C . LEU A 1 89 ? 8.310 -0.913 -3.616 1.00 95.06 89 LEU A C 1
ATOM 743 O O . LEU A 1 89 ? 7.955 -0.620 -4.758 1.00 95.06 89 LEU A O 1
ATOM 747 N N . VAL A 1 90 ? 9.583 -1.101 -3.275 1.00 94.75 90 VAL A N 1
ATOM 748 C CA . VAL A 1 90 ? 10.710 -0.883 -4.184 1.00 94.75 90 VAL A CA 1
ATOM 749 C C . VAL A 1 90 ? 11.019 -2.179 -4.930 1.00 94.75 90 VAL A C 1
ATOM 751 O O . VAL A 1 90 ? 11.449 -3.174 -4.334 1.00 94.75 90 VAL A O 1
ATOM 754 N N . ALA A 1 91 ? 10.800 -2.165 -6.244 1.00 91.31 91 ALA A N 1
ATOM 755 C CA . ALA A 1 91 ? 11.218 -3.213 -7.167 1.00 91.31 91 ALA A CA 1
ATOM 756 C C . ALA A 1 91 ? 12.384 -2.729 -8.045 1.00 91.31 91 ALA A C 1
ATOM 758 O O . ALA A 1 91 ? 12.771 -1.563 -8.015 1.00 91.31 91 ALA A O 1
ATOM 759 N N . ILE A 1 92 ? 12.998 -3.639 -8.807 1.00 83.88 92 ILE A N 1
ATOM 760 C CA . ILE A 1 92 ? 14.179 -3.320 -9.634 1.00 83.88 92 ILE A CA 1
ATOM 761 C C . ILE A 1 92 ? 13.845 -2.287 -10.727 1.00 83.88 92 ILE A C 1
ATOM 763 O O . ILE A 1 92 ? 14.697 -1.471 -11.075 1.00 83.88 92 ILE A O 1
ATOM 767 N N . GLY A 1 93 ? 12.627 -2.330 -11.275 1.00 79.38 93 GLY A N 1
ATOM 768 C CA . GLY A 1 93 ? 12.210 -1.481 -12.396 1.00 79.38 93 GLY A CA 1
ATOM 769 C C . GLY A 1 93 ? 11.287 -0.315 -12.040 1.00 79.38 93 GLY A C 1
ATOM 770 O O . GLY A 1 93 ? 11.251 0.659 -12.787 1.00 79.38 93 GLY A O 1
ATOM 771 N N . ASP A 1 94 ? 10.549 -0.399 -10.933 1.00 84.06 94 ASP A N 1
ATOM 772 C CA . ASP A 1 94 ? 9.579 0.621 -10.531 1.00 84.06 94 ASP A CA 1
ATOM 773 C C . ASP A 1 94 ? 9.373 0.609 -9.011 1.00 84.06 94 ASP A C 1
ATOM 775 O O . ASP A 1 94 ? 9.588 -0.406 -8.342 1.00 84.06 94 ASP A O 1
ATOM 779 N N . THR A 1 95 ? 8.930 1.740 -8.475 1.00 90.81 95 THR A N 1
ATOM 780 C CA . THR A 1 95 ? 8.543 1.877 -7.073 1.00 90.81 95 THR A CA 1
ATOM 781 C C . THR A 1 95 ? 7.070 2.223 -7.006 1.00 90.81 95 THR A C 1
ATOM 783 O O . THR A 1 95 ? 6.644 3.286 -7.465 1.00 90.81 95 THR A O 1
ATOM 786 N N . LEU A 1 96 ? 6.285 1.356 -6.367 1.00 93.06 96 LEU A N 1
ATOM 787 C CA . LEU A 1 96 ? 4.903 1.687 -6.065 1.00 93.06 96 LEU A CA 1
ATOM 788 C C . LEU A 1 96 ? 4.808 2.384 -4.712 1.00 93.06 96 LEU A C 1
ATOM 790 O O . LEU A 1 96 ? 4.995 1.763 -3.667 1.00 93.06 96 LEU A O 1
ATOM 794 N N . THR A 1 97 ? 4.417 3.652 -4.752 1.00 95.06 97 THR A N 1
ATOM 795 C CA . THR A 1 97 ? 4.075 4.431 -3.564 1.00 95.06 97 THR A CA 1
ATOM 796 C C . THR A 1 97 ? 2.605 4.240 -3.195 1.00 95.06 97 THR A C 1
ATOM 798 O O . THR A 1 97 ? 1.705 4.497 -4.001 1.00 95.06 97 THR A O 1
ATOM 801 N N . LEU A 1 98 ? 2.368 3.827 -1.954 1.00 95.38 98 LEU A N 1
ATOM 802 C CA . LEU A 1 98 ? 1.061 3.670 -1.330 1.00 95.38 98 LEU A CA 1
ATOM 803 C C . LEU A 1 98 ? 0.902 4.686 -0.197 1.00 95.38 98 LEU A C 1
ATOM 805 O O . LEU A 1 98 ? 1.727 4.766 0.711 1.00 95.38 98 LEU A O 1
ATOM 809 N N . GLU A 1 99 ? -0.199 5.421 -0.202 1.00 95.31 99 GLU A N 1
ATOM 810 C CA . GLU A 1 99 ? -0.578 6.334 0.872 1.00 95.31 99 GLU A CA 1
ATOM 811 C C . GLU A 1 99 ? -1.630 5.671 1.755 1.00 95.31 99 GLU A C 1
ATOM 813 O O . GLU A 1 99 ? -2.666 5.220 1.267 1.00 95.31 99 GLU A O 1
ATOM 818 N N . VAL A 1 100 ? -1.372 5.602 3.058 1.00 94.94 100 VAL A N 1
ATOM 819 C CA . VAL A 1 100 ? -2.242 4.911 4.013 1.00 94.94 100 VAL A CA 1
ATOM 820 C C . VAL A 1 100 ? -3.058 5.927 4.794 1.00 94.94 100 VAL A C 1
ATOM 822 O O . VAL A 1 100 ? -2.504 6.849 5.391 1.00 94.94 100 VAL A O 1
ATOM 825 N N . TYR A 1 101 ? -4.371 5.729 4.839 1.00 93.38 101 TYR A N 1
ATOM 826 C CA . TYR A 1 101 ? -5.297 6.567 5.588 1.00 93.38 101 TYR A CA 1
ATOM 827 C C . TYR A 1 101 ? -6.126 5.725 6.550 1.00 93.38 101 TYR A C 1
ATOM 829 O O . TYR A 1 101 ? -6.610 4.636 6.215 1.00 93.38 101 TYR A O 1
ATOM 837 N N . SER A 1 102 ? -6.347 6.268 7.745 1.00 90.88 102 SER A N 1
ATOM 838 C CA . SER A 1 102 ? -7.339 5.721 8.663 1.00 90.88 102 SER A CA 1
ATOM 839 C C . SER A 1 102 ? -8.745 5.865 8.094 1.00 90.88 102 SER A C 1
ATOM 841 O O . SER A 1 102 ? -9.037 6.774 7.314 1.00 90.88 102 SER A O 1
ATOM 843 N N . THR A 1 103 ? -9.638 4.983 8.530 1.00 90.38 103 THR A N 1
ATOM 844 C CA . THR A 1 103 ? -11.075 5.098 8.274 1.00 90.38 103 THR A CA 1
ATOM 845 C C . THR A 1 103 ? -11.829 5.108 9.600 1.00 90.38 103 THR A C 1
ATOM 847 O O . THR A 1 103 ? -11.297 4.694 10.630 1.00 90.38 103 THR A O 1
ATOM 850 N N . GLU A 1 104 ? -13.090 5.541 9.588 1.00 88.06 104 GLU A N 1
ATOM 851 C CA . GLU A 1 104 ? -13.968 5.466 10.768 1.00 88.06 104 GLU A CA 1
ATOM 852 C C . GLU A 1 104 ? -14.170 4.019 11.261 1.00 88.06 104 GLU A C 1
ATOM 854 O O . GLU A 1 104 ? -14.511 3.782 12.420 1.00 88.06 104 GLU A O 1
ATOM 859 N N . GLN A 1 105 ? -13.954 3.031 10.387 1.00 89.38 105 GLN A N 1
ATOM 860 C CA . GLN A 1 105 ? -14.070 1.619 10.718 1.00 89.38 105 GLN A CA 1
ATOM 861 C C . GLN A 1 105 ? -12.729 1.085 11.228 1.00 89.38 105 GLN A C 1
ATOM 863 O O . GLN A 1 105 ? -11.752 0.980 10.492 1.00 89.38 105 GLN A O 1
ATOM 868 N N . SER A 1 106 ? -12.698 0.660 12.491 1.00 88.38 106 SER A N 1
ATOM 869 C CA . SER A 1 106 ? -11.466 0.274 13.196 1.00 88.38 106 SER A CA 1
ATOM 870 C C . SER A 1 106 ? -10.660 -0.861 12.549 1.00 88.38 106 SER A C 1
ATOM 872 O O . SER A 1 106 ? -9.457 -0.955 12.778 1.00 88.38 106 SER A O 1
ATOM 874 N N . GLN A 1 107 ? -11.300 -1.713 11.747 1.00 92.06 107 GLN A N 1
ATOM 875 C CA . GLN A 1 107 ? -10.674 -2.854 11.067 1.00 92.06 107 GLN A CA 1
ATOM 876 C C . GLN A 1 107 ? -10.159 -2.517 9.658 1.00 92.06 107 GLN A C 1
ATOM 878 O O . GLN A 1 107 ? -9.566 -3.378 9.012 1.00 92.06 107 GLN A O 1
ATOM 883 N N . LYS A 1 108 ? -10.396 -1.300 9.155 1.00 92.69 108 LYS A N 1
ATOM 884 C CA . LYS A 1 108 ? -10.207 -0.942 7.747 1.00 92.69 108 LYS A CA 1
ATOM 885 C C . LYS A 1 108 ? -9.264 0.241 7.584 1.00 92.69 108 LYS A C 1
ATOM 887 O O . LYS A 1 108 ? -9.353 1.236 8.304 1.00 92.69 108 LYS A O 1
ATOM 892 N N . LEU A 1 109 ? -8.409 0.132 6.579 1.00 93.38 109 LEU A N 1
ATOM 893 C CA . LEU A 1 109 ? -7.573 1.207 6.070 1.00 93.38 109 LEU A CA 1
ATOM 894 C C . LEU A 1 109 ? -7.955 1.504 4.632 1.00 93.38 109 LEU A C 1
ATOM 896 O O . LEU A 1 109 ? -8.303 0.591 3.883 1.00 93.38 109 LEU A O 1
ATOM 900 N N . GLU A 1 110 ? -7.850 2.769 4.254 1.00 94.50 110 GLU A N 1
ATOM 901 C CA . GLU A 1 110 ? -7.860 3.183 2.858 1.00 94.50 110 GLU A CA 1
ATOM 902 C C . GLU A 1 110 ? -6.420 3.293 2.374 1.00 94.50 110 GLU A C 1
ATOM 904 O O . GLU A 1 110 ? -5.577 3.894 3.039 1.00 94.50 110 GLU A O 1
ATOM 909 N N . ILE A 1 111 ? -6.149 2.709 1.216 1.00 94.88 111 ILE A N 1
ATOM 910 C CA . ILE A 1 111 ? -4.863 2.786 0.543 1.00 94.88 111 ILE A CA 1
ATOM 911 C C . ILE A 1 111 ? -5.067 3.546 -0.756 1.00 94.88 111 ILE A C 1
ATOM 913 O O . ILE A 1 111 ? -5.886 3.145 -1.583 1.00 94.88 111 ILE A O 1
ATOM 917 N N . GLY A 1 112 ? -4.338 4.641 -0.925 1.00 94.56 112 GLY A N 1
ATOM 918 C CA . GLY A 1 112 ? -4.290 5.421 -2.152 1.00 94.56 112 GLY A CA 1
ATOM 919 C C . GLY A 1 112 ? -3.003 5.173 -2.930 1.00 94.56 112 GLY A C 1
ATOM 920 O O . GLY A 1 112 ? -1.956 4.945 -2.334 1.00 94.56 112 GLY A O 1
ATOM 921 N N . PHE A 1 113 ? -3.067 5.218 -4.258 1.00 94.56 113 PHE A N 1
ATOM 922 C CA . PHE A 1 113 ? -1.885 5.123 -5.119 1.00 94.56 113 PHE A CA 1
ATOM 923 C C . PHE A 1 113 ? -2.136 5.788 -6.473 1.00 94.56 113 PHE A C 1
ATOM 925 O O . PHE A 1 113 ? -3.280 5.984 -6.890 1.00 94.56 113 PHE A O 1
ATOM 932 N N . LEU A 1 114 ? -1.060 6.133 -7.176 1.00 93.00 114 LEU A N 1
ATOM 933 C CA . LEU A 1 114 ? -1.122 6.617 -8.554 1.00 93.00 114 LEU A CA 1
ATOM 934 C C . LEU A 1 114 ? -0.856 5.465 -9.526 1.00 93.00 114 LEU A C 1
ATOM 936 O O . LEU A 1 114 ? 0.053 4.675 -9.282 1.00 93.00 114 LEU A O 1
ATOM 940 N N . ASP A 1 115 ? -1.581 5.415 -10.650 1.00 89.56 115 ASP A N 1
ATOM 941 C CA . ASP A 1 115 ? -1.262 4.515 -11.779 1.00 89.56 115 ASP A CA 1
ATOM 942 C C . ASP A 1 115 ? 0.238 4.555 -12.113 1.00 89.56 115 ASP A C 1
ATOM 944 O O . ASP A 1 115 ? 0.851 5.618 -11.999 1.00 89.56 115 ASP A O 1
ATOM 948 N N . ALA A 1 116 ? 0.828 3.447 -12.568 1.00 85.31 116 ALA A N 1
ATOM 949 C CA . ALA A 1 116 ? 2.225 3.423 -13.011 1.00 85.31 116 ALA A CA 1
ATOM 950 C C . ALA A 1 116 ? 2.496 4.464 -14.116 1.00 85.31 116 ALA A C 1
ATOM 952 O O . ALA A 1 116 ? 1.606 4.835 -14.891 1.00 85.31 116 ALA A O 1
ATOM 953 N N . TYR A 1 117 ? 3.729 4.964 -14.173 1.00 84.00 117 TYR A N 1
ATOM 954 C CA . TYR A 1 117 ? 4.143 5.890 -15.225 1.00 84.00 117 TYR A CA 1
ATOM 955 C C . TYR A 1 117 ? 4.310 5.144 -16.559 1.00 84.00 117 TYR A C 1
ATOM 957 O O . TYR A 1 117 ? 5.006 4.135 -16.625 1.00 84.00 117 TYR A O 1
ATOM 965 N N . ASP A 1 118 ? 3.693 5.648 -17.633 1.00 84.25 118 ASP A N 1
ATOM 966 C CA . ASP A 1 118 ? 3.821 5.083 -18.982 1.00 84.25 118 ASP A CA 1
ATOM 967 C C . ASP A 1 118 ? 4.771 5.948 -19.816 1.00 84.25 118 ASP A C 1
ATOM 969 O O . ASP A 1 118 ? 4.416 7.049 -20.240 1.00 84.25 118 ASP A O 1
ATOM 973 N N . ILE A 1 119 ? 5.976 5.438 -20.085 1.00 85.56 119 ILE A N 1
ATOM 974 C CA . ILE A 1 119 ? 6.989 6.137 -20.889 1.00 85.56 119 ILE A CA 1
ATOM 975 C C . ILE A 1 119 ? 6.526 6.416 -22.326 1.00 85.56 119 ILE A C 1
ATOM 977 O O . ILE A 1 119 ? 7.004 7.362 -22.949 1.00 85.56 119 ILE A O 1
ATOM 981 N N . ASN A 1 120 ? 5.580 5.631 -22.850 1.00 90.44 120 ASN A N 1
ATOM 982 C CA . ASN A 1 120 ? 5.023 5.842 -24.185 1.00 90.44 120 ASN A CA 1
ATOM 983 C C . ASN A 1 120 ? 3.946 6.936 -24.192 1.00 90.44 120 ASN A C 1
ATOM 985 O O . ASN A 1 120 ? 3.541 7.396 -25.260 1.00 90.44 120 ASN A O 1
ATOM 989 N N . GLN A 1 121 ? 3.468 7.348 -23.015 1.00 89.31 121 GLN A N 1
ATOM 990 C CA . GLN A 1 121 ? 2.460 8.389 -22.830 1.00 89.31 121 GLN A CA 1
ATOM 991 C C . GLN A 1 121 ? 2.847 9.313 -21.659 1.00 89.31 121 GLN A C 1
ATOM 993 O O . GLN A 1 121 ? 2.116 9.380 -20.667 1.00 89.31 121 GLN A O 1
ATOM 998 N N . PRO A 1 122 ? 3.968 10.052 -21.762 1.00 85.81 122 PRO A N 1
ATOM 999 C CA . PRO A 1 122 ? 4.512 10.849 -20.657 1.00 85.81 122 PRO A CA 1
ATOM 1000 C C . PRO A 1 122 ? 3.544 11.933 -20.157 1.00 85.81 122 PRO A C 1
ATOM 1002 O O . PRO A 1 122 ? 3.535 12.262 -18.973 1.00 85.81 122 PRO A O 1
ATOM 1005 N N . ASP A 1 123 ? 2.686 12.446 -21.043 1.00 88.38 123 ASP A N 1
ATOM 1006 C CA . ASP A 1 123 ? 1.708 13.497 -20.735 1.00 88.38 123 ASP A CA 1
ATOM 1007 C C . ASP A 1 123 ? 0.381 12.955 -20.176 1.00 88.38 123 ASP A C 1
ATOM 1009 O O . ASP A 1 123 ? -0.532 13.720 -19.844 1.00 88.38 123 ASP A O 1
ATOM 1013 N N . LYS A 1 124 ? 0.221 11.629 -20.087 1.00 87.81 124 LYS A N 1
ATOM 1014 C CA . LYS A 1 124 ? -1.010 11.029 -19.577 1.00 87.81 124 LYS A CA 1
ATOM 1015 C C . LYS A 1 124 ? -1.144 11.326 -18.088 1.00 87.81 124 LYS A C 1
ATOM 1017 O O . LYS A 1 124 ? -0.322 10.924 -17.268 1.00 87.81 124 LYS A O 1
ATOM 1022 N N . PHE A 1 125 ? -2.251 11.971 -17.726 1.00 87.62 125 PHE A N 1
ATOM 1023 C CA . PHE A 1 125 ? -2.596 12.189 -16.327 1.00 87.62 125 PHE A CA 1
ATOM 1024 C C . PHE A 1 125 ? -2.720 10.847 -15.589 1.00 87.62 125 PHE A C 1
ATOM 1026 O O . PHE A 1 125 ? -3.577 10.020 -15.923 1.00 87.62 125 PHE A O 1
ATOM 1033 N N . ARG A 1 126 ? -1.878 10.649 -14.570 1.00 89.06 126 ARG A N 1
ATOM 1034 C CA . ARG A 1 126 ? -1.906 9.468 -13.698 1.00 89.06 126 ARG A CA 1
ATOM 1035 C C . ARG A 1 126 ? -3.136 9.536 -12.805 1.00 89.06 126 ARG A C 1
ATOM 1037 O O . ARG A 1 126 ? -3.350 10.531 -12.110 1.00 89.06 126 ARG A O 1
ATOM 1044 N N . ARG A 1 127 ? -3.972 8.498 -12.825 1.00 90.19 127 ARG A N 1
ATOM 1045 C CA . ARG A 1 127 ? -5.167 8.482 -11.979 1.00 90.19 127 ARG A CA 1
ATOM 1046 C C . ARG A 1 127 ? -4.769 8.132 -10.556 1.00 90.19 127 ARG A C 1
ATOM 1048 O O . ARG A 1 127 ? -3.932 7.264 -10.335 1.00 90.19 127 ARG A O 1
ATOM 1055 N N . TYR A 1 128 ? -5.399 8.817 -9.608 1.00 91.50 128 TYR A N 1
ATOM 1056 C CA . TYR A 1 128 ? -5.323 8.463 -8.200 1.00 91.50 128 TYR A CA 1
ATOM 1057 C C . TYR A 1 128 ? -6.425 7.459 -7.873 1.00 91.50 128 TYR A C 1
ATOM 1059 O O . TYR A 1 128 ? -7.618 7.783 -7.943 1.00 91.50 128 TYR A O 1
ATOM 1067 N N . ASN A 1 129 ? -6.000 6.253 -7.535 1.00 93.62 129 ASN A N 1
ATOM 1068 C CA . ASN A 1 129 ? -6.821 5.100 -7.224 1.00 93.62 129 ASN A CA 1
ATOM 1069 C C . ASN A 1 129 ? -6.823 4.841 -5.726 1.00 93.62 129 ASN A C 1
ATOM 1071 O O . ASN A 1 129 ? -5.931 5.284 -5.004 1.00 93.62 129 ASN A O 1
ATOM 1075 N N . ARG A 1 130 ? -7.859 4.146 -5.258 1.00 93.69 130 ARG A N 1
ATOM 1076 C CA . ARG A 1 130 ? -8.047 3.842 -3.845 1.00 93.69 130 ARG A CA 1
ATOM 1077 C C . ARG A 1 130 ? -8.654 2.458 -3.675 1.00 93.69 130 ARG A C 1
ATOM 1079 O O . ARG A 1 130 ? -9.485 2.049 -4.490 1.00 93.69 130 ARG A O 1
ATOM 1086 N N . PHE A 1 131 ? -8.294 1.791 -2.591 1.00 94.56 131 PHE A N 1
ATOM 1087 C CA . PHE A 1 131 ? -8.913 0.544 -2.155 1.00 94.56 131 PHE A CA 1
ATOM 1088 C C . PHE A 1 131 ? -8.887 0.411 -0.633 1.00 94.56 131 PHE A C 1
ATOM 1090 O O . PHE A 1 131 ? -8.190 1.152 0.059 1.00 94.56 131 PHE A O 1
ATOM 1097 N N . TYR A 1 132 ? -9.658 -0.538 -0.115 1.00 95.06 132 TYR A N 1
ATOM 1098 C CA . TYR A 1 132 ? -9.724 -0.861 1.298 1.00 95.06 132 TYR A CA 1
ATOM 1099 C C . TYR A 1 132 ? -9.015 -2.177 1.597 1.00 95.06 132 TYR A C 1
ATOM 1101 O O . TYR A 1 132 ? -9.244 -3.189 0.929 1.00 95.06 132 TYR A O 1
ATOM 1109 N N . ILE A 1 133 ? -8.212 -2.167 2.660 1.00 94.88 133 ILE A N 1
ATOM 1110 C CA . ILE A 1 133 ? -7.514 -3.344 3.178 1.00 94.88 133 ILE A CA 1
ATOM 1111 C C . ILE A 1 133 ? -7.662 -3.437 4.698 1.00 94.88 133 ILE A C 1
ATOM 1113 O O . ILE A 1 133 ? -7.926 -2.445 5.386 1.00 94.88 133 ILE A O 1
ATOM 1117 N N . ASN A 1 134 ? -7.521 -4.642 5.239 1.00 95.81 134 ASN A N 1
ATOM 1118 C CA . ASN A 1 134 ? -7.592 -4.893 6.666 1.00 95.81 134 ASN A CA 1
ATOM 1119 C C . ASN A 1 134 ? -6.442 -4.186 7.406 1.00 95.81 134 ASN A C 1
ATOM 1121 O O . ASN A 1 134 ? -5.273 -4.280 7.024 1.00 95.81 134 ASN A O 1
ATOM 1125 N N . LYS A 1 135 ? -6.763 -3.519 8.520 1.00 93.19 135 LYS A N 1
ATOM 1126 C CA . LYS A 1 135 ? -5.797 -2.785 9.350 1.00 93.19 135 LYS A CA 1
ATOM 1127 C C . LYS A 1 135 ? -4.667 -3.661 9.898 1.00 93.19 135 LYS A C 1
ATOM 1129 O O . LYS A 1 135 ? -3.581 -3.158 10.179 1.00 93.19 135 LYS A O 1
ATOM 1134 N N . ASN A 1 136 ? -4.875 -4.972 10.000 1.00 91.12 136 ASN A N 1
ATOM 1135 C CA . ASN A 1 136 ? -3.843 -5.913 10.429 1.00 91.12 136 ASN A CA 1
ATOM 1136 C C . ASN A 1 136 ? -2.608 -5.911 9.518 1.00 91.12 136 ASN A C 1
ATOM 1138 O O . ASN A 1 136 ? -1.507 -6.131 10.020 1.00 91.12 136 ASN A O 1
ATOM 1142 N N . VAL A 1 137 ? -2.750 -5.580 8.230 1.00 89.81 137 VAL A N 1
ATOM 1143 C CA . VAL A 1 137 ? -1.607 -5.447 7.310 1.00 89.81 137 VAL A CA 1
ATOM 1144 C C . VAL A 1 137 ? -0.649 -4.350 7.783 1.00 89.81 137 VAL A C 1
ATOM 1146 O O . VAL A 1 137 ? 0.564 -4.546 7.822 1.00 89.81 137 VAL A O 1
ATOM 1149 N N . LEU A 1 138 ? -1.179 -3.226 8.266 1.00 87.12 138 LEU A N 1
ATOM 1150 C CA . LEU A 1 138 ? -0.372 -2.137 8.822 1.00 87.12 138 LEU A CA 1
ATOM 1151 C C . LEU A 1 138 ? 0.315 -2.527 10.131 1.00 87.12 138 LEU A C 1
ATOM 1153 O O . LEU A 1 138 ? 1.461 -2.150 10.377 1.00 87.12 138 LEU A O 1
ATOM 1157 N N . ASN A 1 139 ? -0.363 -3.324 10.960 1.00 88.38 139 ASN A N 1
ATOM 1158 C CA . ASN A 1 139 ? 0.230 -3.845 12.187 1.00 88.38 139 ASN A CA 1
ATOM 1159 C C . ASN A 1 139 ? 1.439 -4.742 11.883 1.00 88.38 139 ASN A C 1
ATOM 1161 O O . ASN A 1 139 ? 2.430 -4.664 12.605 1.00 88.38 139 ASN A O 1
ATOM 1165 N N . LEU A 1 140 ? 1.399 -5.549 10.815 1.00 87.50 140 LEU A N 1
ATOM 1166 C CA . LEU A 1 140 ? 2.552 -6.347 10.376 1.00 87.50 140 LEU A CA 1
ATOM 1167 C C . LEU A 1 140 ? 3.744 -5.450 10.008 1.00 87.50 140 LEU A C 1
ATOM 1169 O O . LEU A 1 140 ? 4.858 -5.684 10.477 1.00 87.50 140 LEU A O 1
ATOM 1173 N N . ILE A 1 141 ? 3.494 -4.382 9.247 1.00 87.56 141 ILE A N 1
ATOM 1174 C CA . ILE A 1 141 ? 4.522 -3.428 8.802 1.00 87.56 141 ILE A CA 1
ATOM 1175 C C . ILE A 1 141 ? 5.167 -2.697 9.993 1.00 87.56 141 ILE A C 1
ATOM 1177 O O . ILE A 1 141 ? 6.399 -2.624 10.109 1.00 87.56 141 ILE A O 1
ATOM 1181 N N . ARG A 1 142 ? 4.350 -2.189 10.927 1.00 87.75 142 ARG A N 1
ATOM 1182 C CA . ARG A 1 142 ? 4.835 -1.480 12.125 1.00 87.75 142 ARG A CA 1
ATOM 1183 C C . ARG A 1 142 ? 5.592 -2.424 13.073 1.00 87.75 142 ARG A C 1
ATOM 1185 O O . ARG A 1 142 ? 6.702 -2.100 13.505 1.00 87.75 142 ARG A O 1
ATOM 1192 N N . ASN A 1 143 ? 5.057 -3.620 13.338 1.00 83.88 143 ASN A N 1
ATOM 1193 C CA . ASN A 1 143 ? 5.605 -4.571 14.320 1.00 83.88 143 ASN A CA 1
ATOM 1194 C C . ASN A 1 143 ? 6.830 -5.361 13.849 1.00 83.88 143 ASN A C 1
ATOM 1196 O O . ASN A 1 143 ? 7.467 -6.023 14.670 1.00 83.88 143 ASN A O 1
ATOM 1200 N N . ASN A 1 144 ? 7.224 -5.237 12.579 1.00 72.75 144 ASN A N 1
ATOM 1201 C CA . ASN A 1 144 ? 8.448 -5.841 12.047 1.00 72.75 144 ASN A CA 1
ATOM 1202 C C . ASN A 1 144 ? 9.737 -5.405 12.805 1.00 72.75 144 ASN A C 1
ATOM 1204 O O . ASN A 1 144 ? 10.798 -5.990 12.660 1.00 72.75 144 ASN A O 1
ATOM 1208 N N . ARG A 1 145 ? 9.629 -4.418 13.707 1.00 53.12 145 ARG A N 1
ATOM 1209 C CA . ARG A 1 145 ? 10.684 -3.898 14.594 1.00 53.12 145 ARG A CA 1
ATOM 1210 C C . ARG A 1 145 ? 11.264 -4.908 15.608 1.00 53.12 145 ARG A C 1
ATOM 1212 O O . ARG A 1 145 ? 12.333 -4.653 16.132 1.00 53.12 145 ARG A O 1
ATOM 1219 N N . LYS A 1 146 ? 10.581 -6.016 15.929 1.00 49.66 146 LYS A N 1
ATOM 1220 C CA . LYS A 1 146 ? 10.935 -6.867 17.094 1.00 49.66 146 LYS A CA 1
ATOM 1221 C C . LYS A 1 146 ? 11.706 -8.161 16.794 1.00 49.66 146 LYS A C 1
ATOM 1223 O O . LYS A 1 146 ? 11.898 -8.950 17.711 1.00 49.66 146 LYS A O 1
ATOM 1228 N N . ARG A 1 147 ? 12.082 -8.436 15.542 1.00 49.75 147 ARG A N 1
ATOM 1229 C CA . ARG A 1 147 ? 12.759 -9.700 15.172 1.00 49.75 147 ARG A CA 1
ATOM 1230 C C . ARG A 1 147 ? 14.246 -9.560 14.830 1.00 49.75 147 ARG A C 1
ATOM 1232 O O . ARG A 1 147 ? 14.893 -10.580 14.634 1.00 49.75 147 ARG A O 1
ATOM 1239 N N . GLY A 1 148 ? 14.766 -8.334 14.767 1.00 48.44 148 GLY A N 1
ATOM 1240 C CA . GLY A 1 148 ? 16.152 -8.043 14.378 1.00 48.44 148 GLY A CA 1
ATOM 1241 C C . GLY A 1 148 ? 16.996 -7.317 15.432 1.00 48.44 148 GLY A C 1
ATOM 1242 O O . GLY A 1 148 ? 18.093 -6.883 15.097 1.00 48.44 148 GLY A O 1
ATOM 1243 N N . GLU A 1 149 ? 16.492 -7.175 16.662 1.00 41.81 149 GLU A N 1
ATOM 1244 C CA . GLU A 1 149 ? 17.253 -6.764 17.860 1.00 41.81 149 GLU A CA 1
ATOM 1245 C C . GLU A 1 149 ? 17.426 -7.980 18.779 1.00 41.81 149 GLU A C 1
ATOM 1247 O O . GLU A 1 149 ? 18.502 -8.096 19.407 1.00 41.81 149 GLU A O 1
#

Sequence (149 aa):
MRHLKSFGIFSLTAFFISSCIRFKEKEQVFPDIPYDEVHEIRVYEDGEKIIQNKEDVAIILNAFRDSANFFYGELVKRQVNERELTLDLVAIGDTLTLEVYSTEQSQKLEIGFLDAYDINQPDKFRRYNRFYINKNVLNLIRNNRKRGE

Radius of gyration: 23.76 Å; chains: 1; bounding box: 72×70×42 Å

Secondary structure (DSSP, 8-state):
----------SSSS-----------B--------TTTEEEEEEESSSEEEE--HHHHHHHHHHHH-GGGB-TTPPBP---PPEEEEEEEEESS-EEEEEEEE-SSTTEEEEEEE----TT-TTSPPPEEEEEEETHHHHHHHHGGGS--

Foldseek 3Di:
DDDDDDDDPPPPPPPPPPPPVQQDWAAADQAPDPLVQQQWKWKFAPDTDIDRPPVLSVVLSVLVVDPVFFDNPDTDGPDDFDFRIWMWRDGPPDIWIWTWGDDPDPQKIKIWTWHDQDPVCNPDDTDIGIGIGTCVSVVSVVVVVPPPD

Organism: NCBI:txid2697053